Protein AF-A0A371HXY2-F1 (afdb_monomer_lite)

Foldseek 3Di:
DDDDPPDPCPPVVVVVVDPEDQPDFLVVGDPDPRYPSVVQVVVVVVVCVVVVHDPPRDGDTDDPDDLVVVVVVVVVVCVVCVPDDDDDDPPPDPSSDDD

pLDDT: mean 80.43, std 18.99, range [28.38, 97.0]

Structure (mmCIF, N/CA/C/O backbone):
data_AF-A0A371HXY2-F1
#
_entry.id   AF-A0A371HXY2-F1
#
loop_
_atom_site.group_PDB
_atom_site.id
_atom_site.type_symbol
_atom_site.label_atom_id
_atom_site.label_alt_id
_atom_site.label_comp_id
_atom_site.label_asym_id
_atom_site.label_entity_id
_atom_site.label_seq_id
_atom_site.pdbx_PDB_ins_code
_atom_site.Cartn_x
_atom_site.Cartn_y
_atom_site.Cartn_z
_atom_site.occupancy
_atom_site.B_iso_or_equiv
_atom_site.auth_seq_id
_atom_site.auth_comp_id
_atom_site.auth_asym_id
_atom_site.auth_atom_id
_atom_site.pdbx_PDB_model_num
ATOM 1 N N . MET A 1 1 ? 21.089 14.933 19.972 1.00 33.84 1 MET A N 1
ATOM 2 C CA . MET A 1 1 ? 22.048 14.274 19.062 1.00 33.84 1 MET A CA 1
ATOM 3 C C . MET A 1 1 ? 21.267 13.911 17.802 1.00 33.84 1 MET A C 1
ATOM 5 O O . MET A 1 1 ? 20.567 12.910 17.801 1.00 33.84 1 MET A O 1
ATOM 9 N N . GLN A 1 2 ? 21.220 14.808 16.812 1.00 31.33 2 GLN A N 1
ATOM 10 C CA . GLN A 1 2 ? 20.476 14.576 15.567 1.00 31.33 2 GLN A CA 1
ATOM 11 C C . GLN A 1 2 ? 21.371 13.769 14.626 1.00 31.33 2 GLN A C 1
ATOM 13 O O . GLN A 1 2 ? 22.372 14.281 14.133 1.00 31.33 2 GLN A O 1
ATOM 18 N N . GLY A 1 3 ? 21.053 12.490 14.448 1.00 28.38 3 GLY A N 1
ATOM 19 C CA . GLY A 1 3 ? 21.678 11.652 13.435 1.00 28.38 3 GLY A CA 1
ATOM 20 C C . GLY A 1 3 ? 20.936 11.826 12.119 1.00 28.38 3 GLY A C 1
ATOM 21 O O . GLY A 1 3 ? 19.928 11.166 11.892 1.00 28.38 3 GLY A O 1
ATOM 22 N N . THR A 1 4 ? 21.416 12.721 11.260 1.00 29.84 4 THR A N 1
ATOM 23 C CA . THR A 1 4 ? 20.996 12.752 9.857 1.00 29.84 4 THR A CA 1
ATOM 24 C C . THR A 1 4 ? 21.606 11.536 9.165 1.00 29.84 4 THR A C 1
ATOM 26 O O . THR A 1 4 ? 22.821 11.470 8.978 1.00 29.84 4 THR A O 1
ATOM 29 N N . LEU A 1 5 ? 20.773 10.563 8.795 1.00 33.94 5 LEU A N 1
ATOM 30 C CA . LEU A 1 5 ? 21.166 9.481 7.898 1.00 33.94 5 LEU A CA 1
ATOM 31 C C . LEU A 1 5 ? 21.402 10.081 6.505 1.00 33.94 5 LEU A C 1
ATOM 33 O O . LEU A 1 5 ? 20.466 10.313 5.744 1.00 33.94 5 LEU A O 1
ATOM 37 N N . VAL A 1 6 ? 22.661 10.359 6.175 1.00 34.47 6 VAL A N 1
ATOM 38 C CA . VAL A 1 6 ? 23.064 10.711 4.810 1.00 34.47 6 VAL A CA 1
ATOM 39 C C . VAL A 1 6 ? 23.159 9.411 4.016 1.00 34.47 6 VAL A C 1
ATOM 41 O O . VAL A 1 6 ? 24.167 8.705 4.076 1.00 34.47 6 VAL A O 1
ATOM 44 N N . ILE A 1 7 ? 22.097 9.069 3.285 1.00 46.81 7 ILE A N 1
ATOM 45 C CA . ILE A 1 7 ? 22.150 7.996 2.286 1.00 46.81 7 ILE A CA 1
ATOM 46 C C . ILE A 1 7 ? 23.121 8.454 1.191 1.00 46.81 7 ILE A C 1
ATOM 48 O O . ILE A 1 7 ? 22.916 9.479 0.544 1.00 46.81 7 ILE A O 1
ATOM 52 N N . ARG A 1 8 ? 24.220 7.719 1.008 1.00 37.47 8 ARG A N 1
ATOM 53 C CA . ARG A 1 8 ? 25.265 8.021 0.022 1.00 37.47 8 ARG A CA 1
ATOM 54 C C . ARG A 1 8 ? 24.694 7.801 -1.391 1.00 37.47 8 ARG A C 1
ATOM 56 O O . ARG A 1 8 ? 24.562 6.666 -1.831 1.00 37.47 8 ARG A O 1
ATOM 63 N N . THR A 1 9 ? 24.344 8.869 -2.108 1.00 44.91 9 THR A N 1
ATOM 64 C CA . THR A 1 9 ? 23.605 8.832 -3.392 1.00 44.91 9 THR A CA 1
ATOM 65 C C . THR A 1 9 ? 24.445 8.474 -4.628 1.00 44.91 9 THR A C 1
ATOM 67 O O . THR A 1 9 ? 24.028 8.766 -5.746 1.00 44.91 9 THR A O 1
ATOM 70 N N . SER A 1 10 ? 25.633 7.876 -4.492 1.00 50.78 10 SER A N 1
ATOM 71 C CA . SER A 1 10 ? 26.556 7.734 -5.634 1.00 50.78 10 SER A CA 1
ATOM 72 C C . SER A 1 10 ? 26.116 6.720 -6.700 1.00 50.78 10 SER A C 1
ATOM 74 O O . SER A 1 10 ? 26.699 6.702 -7.777 1.00 50.78 10 SER A O 1
ATOM 76 N N . THR A 1 11 ? 25.116 5.876 -6.430 1.00 54.31 11 THR A N 1
ATOM 77 C CA . THR A 1 11 ? 24.663 4.815 -7.352 1.00 54.31 11 THR A CA 1
ATOM 78 C C . THR A 1 11 ? 23.278 5.053 -7.965 1.00 54.31 11 THR A C 1
ATOM 80 O O . THR A 1 11 ? 22.953 4.410 -8.957 1.00 54.31 11 THR A O 1
ATOM 83 N N . THR A 1 12 ? 22.474 5.988 -7.443 1.00 57.62 12 THR A N 1
ATOM 84 C CA . THR A 1 12 ? 21.082 6.223 -7.894 1.00 57.62 12 THR A CA 1
ATOM 85 C C . THR A 1 12 ? 20.962 7.354 -8.922 1.00 57.62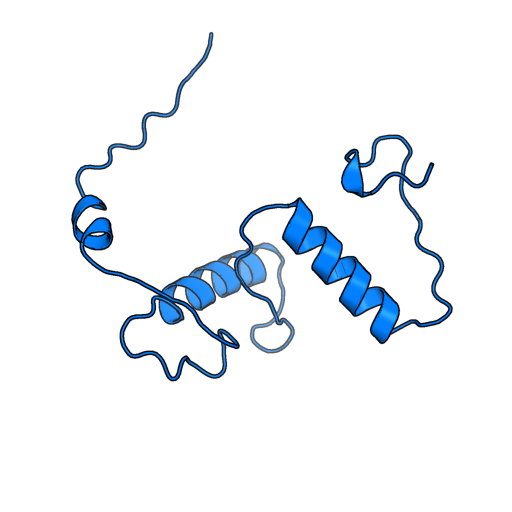 12 THR A C 1
ATOM 87 O O . THR A 1 12 ? 19.931 7.492 -9.575 1.00 57.62 12 THR A O 1
ATOM 90 N N . THR A 1 13 ? 22.008 8.171 -9.104 1.00 61.97 13 THR A N 1
ATOM 91 C CA . THR A 1 13 ? 21.948 9.384 -9.941 1.00 61.97 13 THR A CA 1
ATOM 92 C C . THR A 1 13 ? 21.626 9.100 -11.411 1.00 61.97 13 THR A C 1
ATOM 94 O O . THR A 1 13 ? 21.053 9.949 -12.087 1.00 61.97 13 THR A O 1
ATOM 97 N N . SER A 1 14 ? 21.946 7.903 -11.913 1.00 64.50 14 SER A N 1
ATOM 98 C CA . SER A 1 14 ? 21.642 7.507 -13.292 1.00 64.50 14 SER A CA 1
ATOM 99 C C . SER A 1 14 ? 20.137 7.486 -13.587 1.00 64.50 14 SER A C 1
ATOM 101 O O . SER A 1 14 ? 19.754 7.853 -14.695 1.00 64.50 14 SER A O 1
ATOM 103 N N . LEU A 1 15 ? 19.290 7.147 -12.607 1.00 63.59 15 LEU A N 1
ATOM 104 C CA . LEU A 1 15 ? 17.837 7.024 -12.782 1.00 63.59 15 LEU A CA 1
ATOM 105 C C . LEU A 1 15 ? 17.142 8.373 -13.009 1.00 63.59 15 LEU A C 1
ATOM 107 O O . LEU A 1 15 ? 16.142 8.422 -13.718 1.00 63.59 15 LEU A O 1
ATOM 111 N N . PHE A 1 16 ? 17.696 9.474 -12.492 1.00 71.44 16 PHE A N 1
ATOM 112 C CA . PHE A 1 16 ? 17.118 10.815 -12.666 1.00 71.44 16 PHE A CA 1
ATOM 113 C C . PHE A 1 16 ? 17.210 11.349 -14.104 1.00 71.44 16 PHE A C 1
ATOM 115 O O . PHE A 1 16 ? 16.614 12.379 -14.407 1.00 71.44 16 PHE A O 1
ATOM 122 N N . HIS A 1 17 ? 17.928 10.660 -14.998 1.00 75.19 17 HIS A N 1
ATOM 123 C CA . HIS A 1 17 ? 17.972 11.000 -16.424 1.00 75.19 17 HIS A CA 1
ATOM 124 C C . HIS A 1 17 ? 16.792 10.419 -17.216 1.00 75.19 17 HIS A C 1
ATOM 126 O O . HIS A 1 17 ? 16.640 10.735 -18.395 1.00 75.19 17 HIS A O 1
ATOM 132 N N . PHE A 1 18 ? 15.965 9.574 -16.592 1.00 73.88 18 PHE A N 1
ATOM 133 C CA . PHE A 1 18 ? 14.830 8.918 -17.231 1.00 73.88 18 PHE A CA 1
ATOM 134 C C . PHE A 1 18 ? 13.508 9.403 -16.632 1.00 73.88 18 PHE A C 1
ATOM 136 O O . PHE A 1 18 ? 13.368 9.548 -15.420 1.00 73.88 18 PHE A O 1
ATOM 143 N N . LEU A 1 19 ? 12.511 9.608 -17.494 1.00 78.00 19 LEU A N 1
ATOM 144 C CA . LEU A 1 19 ? 11.133 9.871 -17.081 1.00 78.00 19 LEU A CA 1
ATOM 145 C C . LEU A 1 19 ? 10.437 8.537 -16.802 1.00 78.00 19 LEU A C 1
ATOM 147 O O . LEU A 1 19 ? 9.734 8.004 -17.658 1.00 78.00 19 LEU A O 1
ATOM 151 N N . LEU A 1 20 ? 10.695 7.976 -15.622 1.00 81.69 20 LEU A N 1
ATOM 152 C CA . LEU A 1 20 ? 10.041 6.750 -15.171 1.00 81.69 20 LEU A CA 1
ATOM 153 C C . LEU A 1 20 ? 8.583 7.031 -14.804 1.00 81.69 20 LEU A C 1
ATOM 155 O O . LEU A 1 20 ? 8.294 7.998 -14.099 1.00 81.69 20 LEU A O 1
ATOM 159 N N . ASN A 1 21 ? 7.675 6.171 -15.261 1.00 83.69 21 ASN A N 1
ATOM 160 C CA . ASN A 1 21 ? 6.260 6.263 -14.923 1.00 83.69 21 ASN A CA 1
ATOM 161 C C . ASN A 1 21 ? 5.640 4.870 -14.756 1.00 83.69 21 ASN A C 1
ATOM 163 O O . ASN A 1 21 ? 5.542 4.112 -15.722 1.00 83.69 21 ASN A O 1
ATOM 167 N N . ASN A 1 22 ? 5.175 4.563 -13.545 1.00 83.25 22 ASN A N 1
ATOM 168 C CA . ASN A 1 22 ? 4.479 3.316 -13.221 1.00 83.25 22 ASN A CA 1
ATOM 169 C C . ASN A 1 22 ? 2.974 3.497 -13.411 1.00 83.25 22 ASN A C 1
ATOM 171 O O . ASN A 1 22 ? 2.192 3.470 -12.468 1.00 83.25 22 ASN A O 1
ATOM 175 N N . ALA A 1 23 ? 2.564 3.747 -14.652 1.00 84.88 23 ALA A N 1
ATOM 176 C CA . 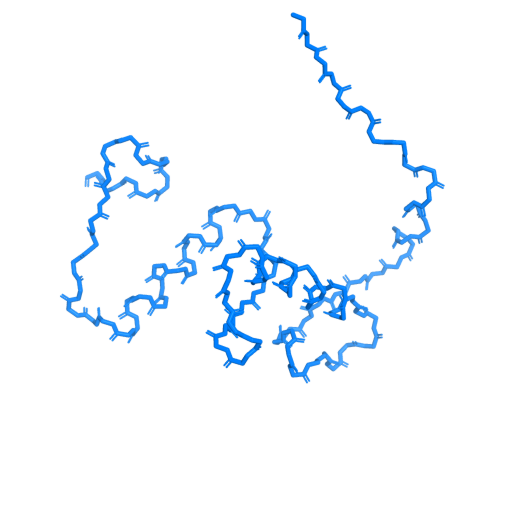ALA A 1 23 ? 1.157 3.936 -14.963 1.00 84.88 23 ALA A CA 1
ATOM 177 C C . ALA A 1 23 ? 0.415 2.593 -14.965 1.00 84.88 23 ALA A C 1
ATOM 179 O O . ALA A 1 23 ? 0.743 1.714 -15.770 1.00 84.88 23 ALA A O 1
ATOM 180 N N . GLY A 1 24 ? -0.626 2.493 -14.137 1.00 86.81 24 GLY A N 1
ATOM 181 C CA . GLY A 1 24 ? -1.559 1.368 -14.109 1.00 86.81 24 GLY A CA 1
ATOM 182 C C . GLY A 1 24 ? -1.383 0.451 -12.901 1.00 86.81 24 GLY A C 1
ATOM 183 O O . GLY A 1 24 ? -0.811 0.840 -11.889 1.00 86.81 24 GLY A O 1
ATOM 184 N N . ASP A 1 25 ? -1.925 -0.759 -13.021 1.00 89.69 25 ASP A N 1
ATOM 185 C CA . ASP A 1 25 ? -1.837 -1.792 -11.990 1.00 89.69 25 ASP A CA 1
ATOM 186 C C . ASP A 1 25 ? -0.429 -2.429 -11.982 1.00 89.69 25 ASP A C 1
ATOM 188 O O . ASP A 1 25 ? 0.039 -2.873 -13.041 1.00 89.69 25 ASP A O 1
ATOM 192 N N . PRO A 1 26 ? 0.247 -2.518 -10.818 1.00 88.50 26 PRO A N 1
ATOM 193 C CA . PRO A 1 26 ? 1.587 -3.087 -10.740 1.00 88.50 26 PRO A CA 1
ATOM 194 C C . PRO A 1 26 ? 1.706 -4.560 -11.171 1.00 88.50 26 PRO A C 1
ATOM 196 O O . PRO A 1 26 ? 2.748 -4.978 -11.674 1.00 88.50 26 PRO A O 1
ATOM 199 N N . PHE A 1 27 ? 0.653 -5.359 -11.014 1.00 88.56 27 PHE A N 1
ATOM 200 C CA . PHE A 1 27 ? 0.641 -6.793 -11.315 1.00 88.56 27 PHE A CA 1
ATOM 201 C C . PHE A 1 27 ? 0.259 -7.104 -12.763 1.00 88.56 27 PHE A C 1
ATOM 203 O O . PHE A 1 27 ? 0.631 -8.156 -13.283 1.00 88.56 27 PHE A O 1
ATOM 210 N N . LEU A 1 28 ? -0.458 -6.199 -13.436 1.00 84.69 28 LEU A N 1
ATOM 211 C CA . LEU A 1 28 ? -0.846 -6.364 -14.845 1.00 84.69 28 LEU A CA 1
ATOM 212 C C . LEU A 1 28 ? 0.219 -5.849 -15.827 1.00 84.69 28 LEU A C 1
ATOM 214 O O . LEU A 1 28 ? 0.133 -6.108 -17.029 1.00 84.69 28 LEU A O 1
ATOM 218 N N . GLY A 1 29 ? 1.238 -5.159 -15.312 1.00 69.75 29 GLY A N 1
ATOM 219 C CA . GLY A 1 29 ? 2.278 -4.520 -16.107 1.00 69.75 29 GLY A CA 1
ATOM 220 C C . GLY A 1 29 ? 1.806 -3.213 -16.749 1.00 69.75 29 GLY A C 1
ATOM 221 O O . GLY A 1 29 ? 0.616 -2.951 -16.917 1.00 69.75 29 GLY A O 1
ATOM 222 N N . SER A 1 30 ? 2.763 -2.361 -17.120 1.00 70.12 30 SER A N 1
ATOM 223 C CA . SER A 1 30 ? 2.458 -1.070 -17.737 1.00 70.12 30 SER A CA 1
ATOM 224 C C . SER A 1 30 ? 2.545 -1.137 -19.261 1.00 70.12 30 SER A C 1
ATOM 226 O O . SER A 1 30 ? 3.464 -1.729 -19.824 1.00 70.12 30 SER A O 1
ATOM 228 N N . SER A 1 31 ? 1.628 -0.444 -19.941 1.00 71.12 31 SER A N 1
ATOM 229 C CA . SER A 1 31 ? 1.765 -0.143 -21.377 1.00 71.12 31 SER A CA 1
ATOM 230 C C . SER A 1 31 ? 2.867 0.891 -21.654 1.00 71.12 31 SER A C 1
ATOM 232 O O . SER A 1 31 ? 3.238 1.112 -22.806 1.00 71.12 31 SER A O 1
ATOM 234 N N . PHE A 1 32 ? 3.389 1.545 -20.610 1.00 72.12 32 PHE A N 1
ATOM 235 C CA . PHE A 1 32 ? 4.493 2.486 -20.706 1.00 72.12 32 PHE A CA 1
ATOM 236 C C . PHE A 1 32 ? 5.828 1.739 -20.645 1.00 72.12 32 PHE A C 1
ATOM 238 O O . PHE A 1 32 ? 6.118 1.041 -19.677 1.00 72.12 32 PHE A O 1
ATOM 245 N N . SER A 1 33 ? 6.659 1.885 -21.677 1.00 72.44 33 SER A N 1
ATOM 246 C CA . SER A 1 33 ? 7.900 1.111 -21.826 1.00 72.44 33 SER A CA 1
ATOM 247 C C . SER A 1 33 ? 8.992 1.468 -20.810 1.00 72.44 33 SER A C 1
ATOM 249 O O . SER A 1 33 ? 9.860 0.643 -20.535 1.00 72.44 33 SER A O 1
ATOM 251 N N . LEU A 1 34 ? 8.950 2.676 -20.241 1.00 81.00 34 LEU A N 1
ATOM 252 C CA . LEU A 1 34 ? 9.912 3.188 -19.259 1.00 81.00 34 LEU A CA 1
ATOM 253 C C . LEU A 1 34 ? 9.278 3.241 -17.862 1.00 81.00 34 LEU A C 1
ATOM 255 O O . LEU A 1 34 ? 8.961 4.304 -17.333 1.00 81.00 34 LEU A O 1
ATOM 259 N N . ASN A 1 35 ? 9.077 2.071 -17.265 1.00 84.50 35 ASN A N 1
ATOM 260 C CA . ASN A 1 35 ? 8.535 1.921 -15.917 1.00 84.50 35 ASN A CA 1
ATOM 261 C C . ASN A 1 35 ? 9.518 1.176 -14.999 1.00 84.50 35 ASN A C 1
ATOM 263 O O . ASN A 1 35 ? 10.474 0.545 -15.449 1.00 84.50 35 ASN A O 1
ATOM 267 N N . SER A 1 36 ? 9.264 1.250 -13.700 1.00 87.19 36 SER A N 1
ATOM 268 C CA . SER A 1 36 ? 9.921 0.483 -12.644 1.00 87.19 36 SER A CA 1
ATOM 269 C C . SER A 1 36 ? 8.928 -0.426 -11.910 1.00 87.19 36 SER A C 1
ATOM 271 O O . SER A 1 36 ? 9.148 -0.780 -10.753 1.00 87.19 36 SER A O 1
ATOM 273 N N . THR A 1 37 ? 7.846 -0.842 -12.571 1.00 89.19 37 THR A N 1
ATOM 274 C CA . THR A 1 37 ? 6.761 -1.627 -11.966 1.00 89.19 37 THR A CA 1
ATOM 275 C C . THR A 1 37 ? 7.255 -2.949 -11.366 1.00 89.19 37 THR A C 1
ATOM 277 O O . THR A 1 37 ? 6.810 -3.355 -10.300 1.00 89.19 37 THR A O 1
ATOM 280 N N . ALA A 1 38 ? 8.258 -3.593 -11.972 1.00 88.88 38 ALA A N 1
ATOM 281 C CA . ALA A 1 38 ? 8.872 -4.795 -11.395 1.00 88.88 38 ALA A CA 1
ATOM 282 C C . ALA A 1 38 ? 9.558 -4.529 -10.039 1.00 88.88 38 ALA A C 1
ATOM 284 O O . ALA A 1 38 ? 9.549 -5.384 -9.154 1.00 88.88 38 ALA A O 1
ATOM 285 N N . PHE A 1 39 ? 10.149 -3.342 -9.865 1.00 90.94 39 PHE A N 1
ATOM 286 C CA . PHE A 1 39 ? 10.727 -2.932 -8.587 1.00 90.94 39 PHE A CA 1
ATOM 287 C C . PHE A 1 39 ? 9.632 -2.617 -7.566 1.00 90.94 39 PHE A C 1
ATOM 289 O O . PHE A 1 39 ? 9.763 -2.982 -6.403 1.00 90.94 39 PHE A O 1
ATOM 296 N N . GLU A 1 40 ? 8.538 -2.000 -8.009 1.00 92.69 40 GLU A N 1
ATOM 297 C CA . GLU A 1 40 ? 7.362 -1.763 -7.175 1.00 92.69 40 GLU A CA 1
ATOM 298 C C . GLU A 1 40 ? 6.789 -3.071 -6.614 1.00 92.69 40 GLU A C 1
ATOM 300 O O . GLU A 1 40 ? 6.658 -3.200 -5.399 1.00 92.69 40 GLU A O 1
ATOM 305 N N . VAL A 1 41 ? 6.567 -4.079 -7.464 1.00 93.06 41 VAL A N 1
ATOM 306 C CA . VAL A 1 41 ? 6.117 -5.414 -7.031 1.00 93.06 41 VAL A CA 1
ATOM 307 C C . VAL A 1 41 ? 7.113 -6.047 -6.059 1.00 93.06 41 VAL A C 1
ATOM 309 O O . VAL A 1 41 ? 6.704 -6.574 -5.037 1.00 93.06 41 VAL A O 1
ATOM 312 N N . CYS A 1 42 ? 8.422 -5.926 -6.295 1.00 94.12 42 CYS A N 1
ATOM 313 C CA . CYS A 1 42 ? 9.436 -6.434 -5.362 1.00 94.12 42 CYS A CA 1
ATOM 314 C C . CYS A 1 42 ? 9.325 -5.811 -3.955 1.00 94.12 42 CYS A C 1
ATOM 316 O O . CYS A 1 42 ? 9.468 -6.510 -2.951 1.00 94.12 42 CYS A O 1
ATOM 318 N N . VAL A 1 43 ? 9.041 -4.507 -3.866 1.00 94.88 43 VAL A N 1
ATOM 319 C CA . VAL A 1 43 ? 8.806 -3.832 -2.578 1.00 94.88 43 VAL A CA 1
ATOM 320 C C . VAL A 1 43 ? 7.528 -4.352 -1.919 1.00 94.88 43 VAL A C 1
ATOM 322 O O . VAL A 1 43 ? 7.529 -4.602 -0.713 1.00 94.88 43 VAL A O 1
ATOM 325 N N . LEU A 1 44 ? 6.457 -4.551 -2.691 1.00 94.94 44 LEU A N 1
ATOM 326 C CA . LEU A 1 44 ? 5.205 -5.112 -2.178 1.00 94.94 44 LEU A CA 1
ATOM 327 C C . LEU A 1 44 ? 5.391 -6.550 -1.669 1.00 94.94 44 LEU A C 1
ATOM 329 O O . LEU A 1 44 ? 4.980 -6.839 -0.550 1.00 94.94 44 LEU A O 1
ATOM 333 N N . ASP A 1 45 ? 6.073 -7.416 -2.425 1.00 95.31 45 ASP A N 1
ATOM 334 C CA . ASP A 1 45 ? 6.414 -8.789 -2.021 1.00 95.31 45 ASP A CA 1
ATOM 335 C C . ASP A 1 45 ? 7.203 -8.804 -0.701 1.00 95.31 45 ASP A C 1
ATOM 337 O O . ASP A 1 45 ? 6.989 -9.665 0.153 1.00 95.31 45 ASP A O 1
ATOM 341 N N . TRP A 1 46 ? 8.114 -7.842 -0.515 1.00 96.25 46 TRP A N 1
ATOM 342 C CA . TRP A 1 46 ? 8.899 -7.725 0.713 1.00 96.25 46 TRP A CA 1
ATOM 343 C C . TRP A 1 46 ? 8.025 -7.387 1.929 1.00 96.25 46 TRP A C 1
ATOM 345 O O . TRP A 1 46 ? 8.167 -8.026 2.973 1.00 96.25 46 TRP A O 1
ATOM 355 N N . PHE A 1 47 ? 7.095 -6.432 1.802 1.00 96.38 47 PHE A N 1
ATOM 356 C CA . PHE A 1 47 ? 6.152 -6.101 2.879 1.00 96.38 47 PHE A CA 1
ATOM 357 C C . PHE A 1 47 ? 5.123 -7.211 3.125 1.00 96.38 47 PHE A C 1
ATOM 359 O O . PHE A 1 47 ? 4.818 -7.496 4.280 1.00 96.38 47 PHE A O 1
ATOM 366 N N . ALA A 1 48 ? 4.628 -7.868 2.074 1.00 95.94 48 ALA A N 1
ATOM 367 C CA . ALA A 1 48 ? 3.722 -9.007 2.199 1.00 95.94 48 ALA A CA 1
ATOM 368 C C . ALA A 1 48 ? 4.376 -10.147 2.993 1.00 95.94 48 ALA A C 1
ATOM 370 O O . ALA A 1 48 ? 3.772 -10.666 3.925 1.00 95.94 48 ALA A O 1
ATOM 371 N N . ASN A 1 49 ? 5.645 -10.459 2.705 1.00 96.50 49 ASN A N 1
ATOM 372 C CA . ASN A 1 49 ? 6.417 -11.436 3.475 1.00 96.50 49 ASN A CA 1
ATOM 373 C C . ASN A 1 49 ? 6.588 -11.000 4.941 1.00 96.50 49 ASN A C 1
ATOM 375 O O . ASN A 1 49 ? 6.356 -11.792 5.849 1.00 96.50 49 ASN A O 1
ATOM 379 N N . LEU A 1 50 ? 6.921 -9.725 5.178 1.00 96.88 50 LEU A N 1
ATOM 380 C CA . LEU A 1 50 ? 7.058 -9.174 6.531 1.00 96.88 50 LEU A CA 1
ATOM 381 C C . LEU A 1 50 ? 5.765 -9.286 7.359 1.00 96.88 50 LEU A C 1
ATOM 383 O O . LEU A 1 50 ? 5.836 -9.427 8.578 1.00 96.88 50 LEU A O 1
ATOM 387 N N . TRP A 1 51 ? 4.602 -9.197 6.714 1.00 96.50 51 TRP A N 1
ATOM 388 C CA . TRP A 1 51 ? 3.286 -9.316 7.348 1.00 96.50 51 TRP A CA 1
ATOM 389 C C . TRP A 1 51 ? 2.672 -10.714 7.246 1.00 96.50 51 TRP A C 1
ATOM 391 O O . TRP A 1 51 ? 1.512 -10.879 7.613 1.00 96.50 51 TRP A O 1
ATOM 401 N N . GLU A 1 52 ? 3.438 -11.703 6.776 1.00 97.00 52 GLU A N 1
ATOM 402 C CA . GLU A 1 52 ? 3.002 -13.097 6.634 1.00 97.00 52 GLU A CA 1
ATOM 403 C C . GLU A 1 52 ? 1.751 -13.258 5.746 1.00 97.00 52 GLU A C 1
ATOM 405 O O . GLU A 1 52 ? 0.899 -14.108 5.992 1.00 97.00 52 GLU A O 1
ATOM 410 N N . ILE A 1 53 ? 1.638 -12.439 4.695 1.00 96.25 53 ILE A N 1
ATOM 411 C CA . ILE A 1 53 ? 0.561 -12.525 3.703 1.00 96.25 53 ILE A CA 1
ATOM 412 C C . ILE A 1 53 ? 1.018 -13.400 2.533 1.00 96.25 53 ILE A C 1
ATOM 414 O O . ILE A 1 53 ? 2.090 -13.187 1.959 1.00 96.25 53 ILE A O 1
ATOM 418 N N . GLU A 1 54 ? 0.194 -14.376 2.155 1.00 93.88 54 GLU A N 1
ATOM 419 C CA . GLU A 1 54 ? 0.474 -15.278 1.038 1.00 93.88 54 GLU A CA 1
ATOM 420 C C . GLU A 1 54 ? 0.532 -14.539 -0.303 1.00 93.88 54 GLU A C 1
ATOM 422 O O . GLU A 1 54 ? -0.185 -13.563 -0.539 1.00 93.88 54 GLU A O 1
ATOM 427 N N . LYS A 1 55 ? 1.360 -15.038 -1.236 1.00 83.62 55 LYS A N 1
ATOM 428 C CA . LYS A 1 55 ? 1.716 -14.287 -2.456 1.00 83.62 55 LYS A CA 1
ATOM 429 C C . LYS A 1 55 ? 0.519 -13.910 -3.354 1.00 83.62 55 LYS A C 1
ATOM 431 O O . LYS A 1 55 ? 0.599 -12.975 -4.143 1.00 83.62 55 LYS A O 1
ATOM 436 N N . ASN A 1 56 ? -0.586 -14.639 -3.233 1.00 89.38 56 ASN A N 1
ATOM 437 C CA . ASN A 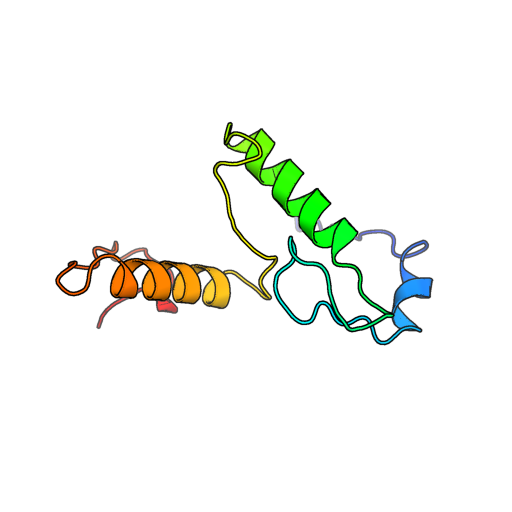1 56 ? -1.795 -14.450 -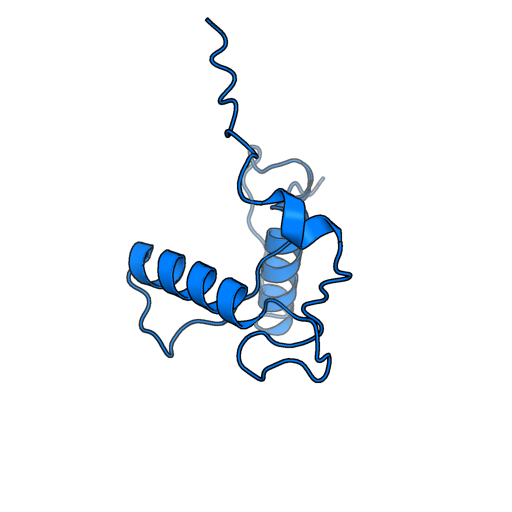4.035 1.00 89.38 56 ASN A CA 1
ATOM 438 C C . ASN A 1 56 ? -2.964 -13.853 -3.231 1.00 89.38 56 ASN A C 1
ATOM 440 O O . ASN A 1 56 ? -4.088 -13.831 -3.726 1.00 89.38 56 ASN A O 1
ATOM 444 N N . GLU A 1 57 ? -2.715 -13.402 -1.999 1.00 93.88 57 GLU A N 1
ATOM 445 C CA . GLU A 1 57 ? -3.742 -12.901 -1.076 1.00 93.88 57 GLU A CA 1
ATOM 446 C C . GLU A 1 57 ? -3.617 -11.400 -0.781 1.00 93.88 57 GLU A C 1
ATOM 448 O O . GLU A 1 57 ? -4.344 -10.868 0.056 1.00 93.88 57 GLU A O 1
ATOM 453 N N . TYR A 1 58 ? -2.735 -10.688 -1.487 1.00 94.56 58 TYR A N 1
ATOM 454 C CA . TYR A 1 58 ? -2.635 -9.233 -1.401 1.00 94.56 58 TYR A CA 1
ATOM 455 C C . TYR A 1 58 ? -2.755 -8.572 -2.768 1.00 94.56 58 TYR A C 1
ATOM 457 O O . TYR A 1 58 ? -2.437 -9.135 -3.813 1.00 94.56 58 TYR A O 1
ATOM 465 N N . TRP A 1 59 ? -3.183 -7.319 -2.719 1.00 94.31 59 TRP A N 1
ATOM 466 C CA . TRP A 1 59 ? -3.078 -6.368 -3.807 1.00 94.31 59 TRP A CA 1
ATOM 467 C C . TRP A 1 59 ? -2.687 -5.018 -3.206 1.00 94.31 59 TRP A C 1
ATOM 469 O O . TRP A 1 59 ? -3.072 -4.691 -2.082 1.00 94.31 59 TRP A O 1
ATOM 479 N N . GLY A 1 60 ? -1.905 -4.238 -3.942 1.00 93.69 60 GLY A N 1
ATOM 480 C CA . GLY A 1 60 ? -1.470 -2.921 -3.505 1.00 93.69 60 GLY A CA 1
ATOM 481 C C . GLY A 1 60 ? -0.553 -2.259 -4.519 1.00 93.69 60 GLY A C 1
ATOM 482 O O . GLY A 1 60 ? -0.213 -2.839 -5.548 1.00 93.69 60 GLY A O 1
ATOM 483 N N . TYR A 1 61 ? -0.157 -1.033 -4.208 1.00 94.69 61 TYR A N 1
ATOM 484 C CA . TYR A 1 61 ? 0.760 -0.230 -5.007 1.00 94.69 61 TYR A CA 1
ATOM 485 C C . TYR A 1 61 ? 1.546 0.715 -4.088 1.00 94.69 61 TYR A C 1
ATOM 487 O O . TYR A 1 61 ? 1.155 0.954 -2.939 1.00 94.69 61 TYR A O 1
ATOM 495 N N . VAL A 1 62 ? 2.680 1.233 -4.557 1.00 94.00 62 VAL A N 1
ATOM 496 C CA . VAL A 1 62 ? 3.516 2.142 -3.765 1.00 94.00 62 VAL A CA 1
ATOM 497 C C . VAL A 1 62 ? 2.973 3.564 -3.875 1.00 94.00 62 VAL A C 1
ATOM 499 O O . VAL A 1 62 ? 3.004 4.190 -4.929 1.00 94.00 62 VAL A O 1
ATOM 502 N N . THR A 1 63 ? 2.494 4.090 -2.751 1.00 92.62 63 THR A N 1
ATOM 503 C CA . THR A 1 63 ? 1.905 5.436 -2.677 1.00 92.62 63 THR A CA 1
ATOM 504 C C . THR A 1 63 ? 2.951 6.532 -2.482 1.00 92.62 63 THR A C 1
ATOM 506 O O . THR A 1 63 ? 4.039 6.288 -1.956 1.00 92.62 63 THR A O 1
ATOM 509 N N . THR A 1 64 ? 2.574 7.775 -2.782 1.00 90.12 64 THR A N 1
ATOM 510 C CA . THR A 1 64 ? 3.406 8.969 -2.546 1.00 90.12 64 THR A CA 1
ATOM 511 C C . THR A 1 64 ? 3.613 9.257 -1.053 1.00 90.12 64 THR A C 1
ATOM 513 O O . THR A 1 64 ? 4.567 9.928 -0.660 1.00 90.12 64 THR A O 1
ATOM 516 N N . GLY A 1 65 ? 2.724 8.759 -0.192 1.00 90.81 65 GLY A N 1
ATOM 517 C CA . GLY A 1 65 ? 2.832 8.905 1.254 1.00 90.81 65 GLY A CA 1
ATOM 518 C C . GLY A 1 65 ? 1.591 8.414 1.993 1.00 90.81 65 GLY A C 1
ATOM 519 O O . GLY A 1 65 ? 0.583 8.051 1.390 1.00 90.81 65 GLY A O 1
ATOM 520 N N . GLY A 1 66 ? 1.645 8.457 3.327 1.00 87.31 66 GLY A N 1
ATOM 521 C CA . GLY A 1 66 ? 0.599 7.883 4.183 1.00 87.31 66 GLY A CA 1
ATOM 522 C C . GLY A 1 66 ? -0.803 8.464 3.967 1.00 87.31 66 GLY A C 1
ATOM 523 O O . GLY A 1 66 ? -1.780 7.740 4.110 1.00 87.31 66 GLY A O 1
ATOM 524 N N . THR A 1 67 ? -0.934 9.739 3.587 1.00 90.69 67 THR A N 1
ATOM 525 C CA . THR A 1 67 ? -2.244 10.341 3.274 1.00 90.69 67 THR A CA 1
ATOM 526 C C . THR A 1 67 ? -2.930 9.624 2.117 1.00 90.69 67 THR A C 1
ATOM 528 O O . THR A 1 67 ? -4.103 9.285 2.217 1.00 90.69 67 THR A O 1
ATOM 531 N N . GLU A 1 68 ? -2.196 9.368 1.033 1.00 91.19 68 GLU A N 1
ATOM 532 C CA . GLU A 1 68 ? -2.730 8.678 -0.139 1.00 91.19 68 GLU A CA 1
ATOM 533 C C . GLU A 1 68 ? -3.101 7.232 0.207 1.00 91.19 68 GLU A C 1
ATOM 535 O O . GLU A 1 68 ? -4.229 6.822 -0.051 1.00 91.19 68 GLU A O 1
ATOM 540 N N . GLY A 1 69 ? -2.206 6.493 0.874 1.00 91.81 69 GLY A N 1
ATOM 541 C CA . GLY A 1 69 ? -2.474 5.104 1.262 1.00 91.81 69 GLY A CA 1
ATOM 542 C C . GLY A 1 69 ? -3.683 4.955 2.183 1.00 91.81 69 GLY A C 1
ATOM 543 O O . GLY A 1 69 ? -4.523 4.082 1.980 1.00 91.81 69 GLY A O 1
ATOM 544 N N . ASN A 1 70 ? -3.834 5.854 3.152 1.00 93.12 70 ASN A N 1
ATOM 545 C CA . ASN A 1 70 ? -4.981 5.823 4.049 1.00 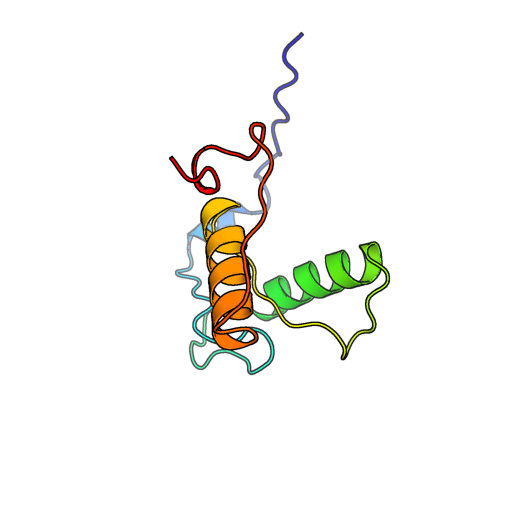93.12 70 ASN A CA 1
ATOM 546 C C . ASN A 1 70 ? -6.286 6.248 3.349 1.00 93.12 70 ASN A C 1
ATOM 548 O O . ASN A 1 70 ? -7.324 5.638 3.595 1.00 93.12 70 ASN A O 1
ATOM 552 N N . LEU A 1 71 ? -6.262 7.263 2.471 1.00 92.56 71 LEU A N 1
ATOM 553 C CA . LEU A 1 71 ? -7.429 7.629 1.653 1.00 92.56 71 LEU A CA 1
ATOM 554 C C . LEU A 1 71 ? -7.858 6.470 0.757 1.00 92.56 71 LEU A C 1
ATOM 556 O O . LEU A 1 71 ? -9.050 6.192 0.648 1.00 92.56 71 LEU A O 1
ATOM 560 N N . HIS A 1 72 ? -6.892 5.785 0.145 1.00 93.38 72 HIS A N 1
ATOM 561 C CA . HIS A 1 72 ? -7.153 4.620 -0.683 1.00 93.38 72 HIS A CA 1
ATOM 562 C C . HIS A 1 72 ? -7.791 3.489 0.133 1.00 93.38 72 HIS A C 1
ATOM 564 O O . HIS A 1 72 ? -8.825 2.961 -0.266 1.00 93.38 72 HIS A O 1
ATOM 570 N N . GLY A 1 73 ? -7.252 3.177 1.317 1.00 91.75 73 GLY A N 1
ATOM 571 C CA . GLY A 1 73 ? -7.838 2.181 2.217 1.00 91.75 73 GLY A CA 1
ATOM 572 C C . GLY A 1 73 ? -9.275 2.516 2.635 1.00 91.75 73 GLY A C 1
ATOM 573 O O . GLY A 1 73 ? -10.142 1.645 2.609 1.00 91.75 73 GLY A O 1
ATOM 574 N N . ILE A 1 74 ? -9.561 3.785 2.950 1.00 93.88 74 ILE A N 1
ATOM 575 C CA . ILE A 1 74 ? -10.923 4.246 3.270 1.00 93.88 74 ILE A CA 1
ATOM 576 C C . ILE A 1 74 ? -11.844 4.129 2.052 1.00 93.88 74 ILE A C 1
ATOM 578 O O . ILE A 1 74 ? -12.979 3.680 2.193 1.00 93.88 74 ILE A O 1
ATOM 582 N N . LEU A 1 75 ? -11.373 4.513 0.861 1.00 93.88 75 LEU A N 1
ATOM 583 C CA . LEU A 1 75 ? -12.145 4.398 -0.374 1.00 93.88 75 LEU A CA 1
ATOM 584 C C . LEU A 1 75 ? -12.522 2.938 -0.643 1.00 93.88 75 LEU A C 1
ATOM 586 O O . LEU A 1 75 ? -13.699 2.650 -0.829 1.00 93.88 75 LEU A O 1
ATOM 590 N N . VAL A 1 76 ? -11.550 2.022 -0.601 1.00 94.19 76 VAL A N 1
ATOM 591 C CA . VAL A 1 76 ? -11.792 0.582 -0.771 1.00 94.19 76 VAL A CA 1
ATOM 592 C C . VAL A 1 76 ? -12.764 0.075 0.293 1.00 94.19 76 VAL A C 1
ATOM 594 O O . VAL A 1 76 ? -13.739 -0.591 -0.043 1.00 94.19 76 VAL A O 1
ATOM 597 N N . GLY A 1 77 ? -12.562 0.445 1.561 1.00 93.44 77 GLY A N 1
ATOM 598 C CA . GLY A 1 77 ? -13.467 0.086 2.653 1.00 93.44 77 GLY A CA 1
ATOM 599 C C . GLY A 1 77 ? -14.904 0.553 2.411 1.00 93.44 77 GLY A C 1
ATOM 600 O O . GLY A 1 77 ? -15.831 -0.228 2.594 1.00 93.44 77 GLY A O 1
ATOM 601 N N . ARG A 1 78 ? -15.095 1.787 1.931 1.00 95.12 78 ARG A N 1
ATOM 602 C CA . ARG A 1 78 ? -16.411 2.343 1.586 1.00 95.12 78 ARG A CA 1
ATOM 603 C C . ARG A 1 78 ? -17.077 1.599 0.429 1.00 95.12 78 ARG A C 1
ATOM 605 O O . ARG A 1 78 ? -18.271 1.340 0.498 1.00 95.12 78 ARG A O 1
ATOM 612 N N . GLU A 1 79 ? -16.335 1.274 -0.630 1.00 95.88 79 GLU A N 1
ATOM 613 C CA . GLU A 1 79 ? -16.890 0.536 -1.778 1.00 95.88 79 GLU A CA 1
ATOM 614 C C . GLU A 1 79 ? -17.291 -0.897 -1.400 1.00 95.88 79 GLU A C 1
ATOM 616 O O . GLU A 1 79 ? -18.282 -1.416 -1.90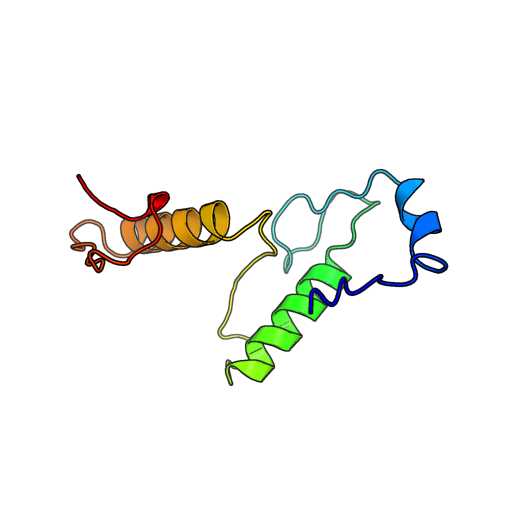8 1.00 95.88 79 GLU A O 1
ATOM 621 N N . GLN A 1 80 ? -16.546 -1.534 -0.492 1.00 95.25 80 GLN A N 1
ATOM 622 C CA . GLN A 1 80 ? -16.851 -2.888 -0.020 1.00 95.25 80 GLN A CA 1
ATOM 623 C C . GLN A 1 80 ? -17.928 -2.911 1.076 1.00 95.25 80 GLN A C 1
ATOM 625 O O . GLN A 1 80 ? -18.663 -3.890 1.194 1.00 95.25 80 GLN A O 1
ATOM 630 N N . LEU A 1 81 ? -18.035 -1.846 1.877 1.00 95.50 81 LEU A N 1
ATOM 631 C CA . LEU A 1 81 ? -18.962 -1.717 3.005 1.00 95.50 81 LEU A CA 1
ATOM 632 C C . LEU A 1 81 ? -19.684 -0.355 2.948 1.00 95.50 81 LEU A C 1
ATOM 634 O O . LEU A 1 81 ? -19.330 0.555 3.703 1.00 95.50 81 LEU A O 1
ATOM 638 N N . PRO A 1 82 ? -20.714 -0.198 2.092 1.00 92.75 82 PRO A N 1
ATOM 639 C CA . PRO A 1 82 ? -21.380 1.092 1.876 1.00 92.75 82 PRO A CA 1
ATOM 640 C C . PRO A 1 82 ? -22.012 1.700 3.136 1.00 92.75 82 PRO A C 1
ATOM 642 O O . PRO A 1 82 ? -22.000 2.918 3.301 1.00 92.75 82 PRO A O 1
ATOM 645 N N . ASP A 1 83 ? -22.513 0.851 4.037 1.00 94.75 83 ASP A N 1
ATOM 646 C CA . ASP A 1 83 ? -23.105 1.244 5.324 1.00 94.75 83 ASP A CA 1
ATOM 647 C C . ASP A 1 83 ? -22.107 1.129 6.495 1.00 94.75 83 ASP A C 1
ATOM 649 O O . ASP A 1 83 ? -22.485 1.157 7.669 1.00 94.75 83 ASP A O 1
ATOM 653 N N . GLY A 1 84 ? -20.819 0.945 6.190 1.00 92.00 84 GLY A N 1
ATOM 654 C CA . GLY A 1 84 ? -19.759 0.811 7.179 1.00 92.00 84 GLY A CA 1
ATOM 655 C C . GLY A 1 84 ? -19.560 2.094 7.986 1.00 92.00 84 GLY A C 1
ATOM 656 O O . GLY A 1 84 ? -19.555 3.202 7.451 1.00 92.00 84 GLY A O 1
ATOM 657 N N . ILE A 1 85 ? -19.345 1.945 9.292 1.00 94.12 85 ILE A N 1
ATOM 658 C CA . ILE A 1 85 ? -19.003 3.061 10.178 1.00 94.12 85 ILE A CA 1
ATOM 659 C C . ILE A 1 85 ? -17.480 3.105 10.328 1.00 94.12 85 ILE A C 1
ATOM 661 O O . ILE A 1 85 ? -16.868 2.139 10.785 1.00 94.12 85 ILE A O 1
ATOM 665 N N . LEU A 1 86 ? -16.864 4.229 9.950 1.00 92.25 86 LEU A N 1
ATOM 666 C CA . LEU A 1 86 ? -15.432 4.459 10.136 1.00 92.25 86 LEU A CA 1
ATOM 667 C C . LEU A 1 86 ? -15.152 4.863 11.589 1.00 92.25 86 LEU A C 1
ATOM 669 O O . LEU A 1 86 ? -15.605 5.911 12.046 1.00 92.25 86 LEU A O 1
ATOM 673 N N . TYR A 1 87 ? -14.365 4.052 12.294 1.00 91.88 87 TYR A N 1
ATOM 674 C CA . TYR A 1 87 ? -13.870 4.367 13.632 1.00 91.88 87 TYR A CA 1
ATOM 675 C C . TYR A 1 87 ? -12.409 4.810 13.570 1.00 91.88 87 TYR A C 1
ATOM 677 O O . TYR A 1 87 ? -11.581 4.163 12.935 1.00 91.88 87 TYR A O 1
ATOM 685 N N . THR A 1 88 ? -12.089 5.896 14.269 1.00 91.81 88 THR A N 1
ATOM 686 C CA . THR A 1 88 ? -10.736 6.456 14.361 1.00 91.81 88 THR A CA 1
ATOM 687 C C . THR A 1 88 ? -10.491 6.964 15.783 1.00 91.81 88 THR A C 1
ATOM 689 O O . THR A 1 88 ? -11.430 7.375 16.468 1.00 91.81 88 THR A O 1
ATOM 692 N N . SER A 1 89 ? -9.247 6.917 16.262 1.00 91.00 89 SER A N 1
ATOM 693 C CA . SER A 1 89 ? -8.889 7.490 17.567 1.00 91.00 89 SER A CA 1
ATOM 694 C C . SER A 1 89 ? -8.772 9.019 17.495 1.00 91.00 89 SER A C 1
ATOM 696 O O . SER A 1 89 ? -8.557 9.584 16.423 1.00 91.00 89 SER A O 1
ATOM 698 N N . GLN A 1 90 ? -8.833 9.702 18.642 1.00 88.94 90 GLN A N 1
ATOM 699 C CA . GLN A 1 90 ? -8.520 11.140 18.714 1.00 88.94 90 GLN A CA 1
ATOM 700 C C . GLN A 1 90 ? -7.044 11.442 18.407 1.00 88.94 90 GLN A C 1
ATOM 702 O O . GLN A 1 90 ? -6.732 12.529 17.931 1.00 88.94 90 GLN A O 1
ATOM 707 N N . ASP A 1 91 ? -6.157 10.466 18.624 1.00 88.56 91 ASP A N 1
ATOM 708 C CA . ASP A 1 91 ? -4.728 10.547 18.294 1.00 88.56 91 ASP A CA 1
ATOM 709 C C . ASP A 1 91 ? -4.435 10.236 16.817 1.00 88.56 91 ASP A C 1
ATOM 711 O O . ASP A 1 91 ? -3.276 10.234 16.396 1.00 88.56 91 ASP A O 1
ATOM 715 N N . SER A 1 92 ? -5.463 9.922 16.021 1.00 81.94 92 SER A N 1
ATOM 716 C CA . SER A 1 92 ? -5.278 9.614 14.605 1.00 81.94 92 SER A CA 1
ATOM 717 C C . SER A 1 92 ? -4.743 10.831 13.868 1.00 81.94 92 SER A C 1
ATOM 719 O O . SER A 1 92 ? -5.071 11.977 14.191 1.00 81.94 92 SER A O 1
ATOM 721 N N . HIS A 1 93 ? -3.888 10.584 12.875 1.00 78.00 93 HIS A N 1
ATOM 722 C CA . HIS A 1 93 ? -3.207 11.663 12.177 1.00 78.00 93 HIS A CA 1
ATOM 723 C C . HIS A 1 93 ? -4.240 12.625 11.577 1.00 78.00 93 HIS A C 1
ATOM 725 O O . HIS A 1 93 ? -5.292 12.187 11.126 1.00 78.00 93 HIS A O 1
ATOM 731 N N . TYR A 1 94 ? -3.935 13.926 11.541 1.00 69.19 94 TYR A N 1
ATOM 732 C CA . TYR A 1 94 ? -4.889 15.013 11.244 1.00 69.19 94 TYR A CA 1
ATOM 733 C C . TYR A 1 94 ? -5.839 14.773 10.056 1.00 69.19 94 TYR A C 1
ATOM 735 O O . TYR A 1 94 ? -6.948 15.288 10.038 1.00 69.19 94 TYR A O 1
ATOM 743 N N . PHE A 1 95 ? -5.415 14.011 9.052 1.00 64.31 95 PHE A N 1
ATOM 744 C CA . PHE A 1 95 ? -6.238 13.745 7.877 1.00 64.31 95 PHE A CA 1
ATOM 745 C C . PHE A 1 95 ? -7.359 12.699 8.131 1.00 64.31 95 PHE A C 1
ATOM 747 O O . PHE A 1 95 ? -8.345 12.687 7.404 1.00 64.31 95 PHE A O 1
ATOM 754 N N . GLN A 1 96 ? -7.235 11.851 9.158 1.00 52.59 96 GLN A N 1
ATOM 755 C CA . GLN A 1 96 ? -8.227 10.841 9.560 1.00 52.59 96 GLN A CA 1
ATOM 756 C C . GLN A 1 96 ? -9.217 11.350 10.607 1.00 52.59 96 GLN A C 1
ATOM 758 O O . GLN A 1 96 ? -10.221 10.687 10.853 1.00 52.59 96 GLN A O 1
ATOM 763 N N . SER A 1 97 ? -8.958 12.495 11.247 1.00 52.94 97 SER A N 1
ATOM 764 C CA . SER A 1 97 ? -9.841 12.993 12.295 1.00 52.94 97 SER A CA 1
ATOM 765 C C . SER A 1 97 ? -11.115 13.592 11.695 1.00 52.94 97 SER A C 1
ATOM 767 O O . SER A 1 97 ? -11.108 14.613 11.005 1.00 52.94 97 SER A O 1
ATOM 769 N N . SER A 1 98 ? -12.246 12.950 11.982 1.00 50.78 98 SER A N 1
ATOM 770 C CA . SER A 1 98 ? -13.565 13.557 11.831 1.00 50.78 98 SER A CA 1
ATOM 771 C C . SER A 1 98 ? -13.682 14.701 12.840 1.00 50.78 98 SER A C 1
ATOM 773 O O . SER A 1 98 ? -13.611 14.457 14.048 1.00 50.78 98 SER A O 1
ATOM 775 N N . LYS A 1 99 ? -13.820 15.938 12.360 1.00 42.41 99 LYS A N 1
ATOM 776 C CA . LYS A 1 99 ? -14.318 17.038 13.195 1.00 42.41 99 LYS A CA 1
ATOM 777 C C . LYS A 1 99 ? -15.802 16.868 13.474 1.00 42.41 99 LYS A C 1
ATOM 779 O O . LYS A 1 99 ? -16.511 16.431 12.541 1.00 42.41 99 LYS A O 1
#

Secondary structure (DSSP, 8-state):
---------TTTGGGGGS-----S-TTT--SSSS--HHHHHHHHHHHHHHTT--TTS------SSHHHHHHHHHHHHHHH-TTPPPP--TTS-TTT---

Sequence (99 aa):
MQGTLVIRTSTTTSLFHFLLNNAGDPFLGSSFSLNSTAFEVCVLDWFANLWEIEKNEYWGYVTTGGTEGNLHGILVGREQLPDGILYTSQDSHYFQSSK

Organism: Mucuna pruriens (NCBI:txid157652)

InterPro domains:
  IPR015421 Pyridoxal phosphate-dependent transferase, major domain [G3DSA:3.40.640.10] (8-97)
  IPR015424 Pyridoxal phosphate-dependent transferase [SSF53383] (18-94)
  IPR051151 Group II amino acid decarboxylase [PTHR46101] (10-94)

Radius of gyration: 17.68 Å; chains: 1; bounding box: 50×32×41 Å